Protein AF-A0ABD0PMQ5-F1 (afdb_monomer_lite)

Foldseek 3Di:
DDDAALVNVLVVLFLAEEEEEEAVVSLVVVVCNPVRHVQWAKDCPVFDSRADFTWTDRPVRNGIHTYGYQAPPHDTDDGDPVRGDHLLVVLQVDQFELRYEYEYEYECSCVPPDPVVVVVSVVSNVVSVVVNCVRYVNGHYHYDYYDPDDD

Secondary structure (DSSP, 8-state):
-PPPPHHHHHHHHTTEEEEEEESHHHHHHHHHHHHH-TT-EEE--SS-TTT--EEEEETTTTEEEEEEE--SS--SS---GGG---HHHHHHT----TTEEEEE---GGGTTS-HHHHHHHHHHHHHHHHHHHHH-TT-EEEEPPPP----

pLDDT: mean 94.51, std 7.57, range [49.06, 98.81]

Sequence (151 aa):
TRHFTAQTTTKCLKDKHIYMMGDSTLRQWFEFFVKALPTLKQMNLHVQKQSGPLLAVDVENNIDLHWRAHGVPLRTQKTAVADLHYISNEIDDQAGGPHTVFIFNLGPHFTTYPLDFYTHRVLRIRKAVLALLQRAPDTTVIIKTVNTGYK

Radius of gyration: 15.54 Å; chains: 1; bounding box: 36×36×41 Å

Structure (mmCIF, N/CA/C/O backbone):
data_AF-A0ABD0PMQ5-F1
#
_entry.id   AF-A0ABD0PMQ5-F1
#
loop_
_atom_site.group_PDB
_atom_site.id
_atom_site.type_symbol
_atom_site.label_atom_id
_atom_site.label_alt_id
_atom_site.label_comp_id
_atom_site.label_asym_id
_atom_site.label_entity_id
_atom_site.label_seq_id
_atom_site.pdbx_PDB_ins_code
_atom_site.Cartn_x
_atom_site.Cartn_y
_atom_site.Cartn_z
_atom_site.occupancy
_atom_site.B_iso_or_equiv
_atom_site.auth_seq_id
_atom_site.auth_comp_id
_atom_site.auth_asym_id
_atom_site.auth_atom_id
_atom_site.pdbx_PDB_model_num
ATOM 1 N N . THR A 1 1 ? -11.502 22.122 1.198 1.00 59.22 1 THR A N 1
ATOM 2 C CA . THR A 1 1 ? -10.898 20.775 1.312 1.00 59.22 1 THR A CA 1
ATOM 3 C C . THR A 1 1 ? -11.574 20.051 2.457 1.00 59.22 1 THR A C 1
ATOM 5 O O . THR A 1 1 ? -11.819 20.689 3.473 1.00 59.22 1 THR A O 1
ATOM 8 N N . ARG A 1 2 ? -11.958 18.776 2.314 1.00 76.62 2 ARG A N 1
ATOM 9 C CA . ARG A 1 2 ? -12.558 18.028 3.432 1.00 76.62 2 ARG A CA 1
ATOM 10 C C . ARG A 1 2 ? -11.440 17.620 4.394 1.00 76.62 2 ARG A C 1
ATOM 12 O O . ARG A 1 2 ? -10.471 17.008 3.959 1.00 76.62 2 ARG A O 1
ATOM 19 N N . HIS A 1 3 ? -11.558 17.985 5.666 1.00 83.38 3 HIS A N 1
ATOM 20 C CA . HIS A 1 3 ? -10.605 17.597 6.705 1.00 83.38 3 HIS A CA 1
ATOM 21 C C . HIS A 1 3 ? -11.164 16.396 7.472 1.00 83.38 3 HIS A C 1
ATOM 23 O O . HIS A 1 3 ? -12.313 16.425 7.910 1.00 83.38 3 HIS A O 1
ATOM 29 N N . PHE A 1 4 ? -10.368 15.337 7.611 1.00 89.38 4 PHE A N 1
ATOM 30 C CA . PHE A 1 4 ? -10.734 14.161 8.397 1.00 89.38 4 PHE A CA 1
ATOM 31 C C . PHE A 1 4 ? -10.122 14.277 9.790 1.00 89.38 4 PHE A C 1
ATOM 33 O O . PHE A 1 4 ? -8.927 14.530 9.927 1.00 89.38 4 PHE A O 1
ATOM 40 N N . THR A 1 5 ? -10.939 14.104 10.828 1.00 95.06 5 THR A N 1
ATOM 41 C CA . THR A 1 5 ? -10.442 14.027 12.207 1.00 95.06 5 THR A CA 1
ATOM 42 C C . THR A 1 5 ? -9.784 12.672 12.460 1.00 95.06 5 THR A C 1
ATOM 44 O O . THR A 1 5 ? -10.040 11.706 11.731 1.00 95.06 5 THR A O 1
ATOM 47 N N . ALA A 1 6 ? -8.985 12.570 13.525 1.00 95.06 6 ALA A N 1
ATOM 48 C CA . ALA A 1 6 ? -8.442 11.289 13.969 1.00 95.06 6 ALA A CA 1
ATOM 49 C C . ALA A 1 6 ? -9.562 10.260 14.208 1.00 95.06 6 ALA A C 1
ATOM 51 O O . ALA A 1 6 ? -9.488 9.169 13.660 1.00 95.06 6 ALA A O 1
ATOM 52 N N . GLN A 1 7 ? -10.663 10.628 14.887 1.00 95.31 7 GLN A N 1
ATOM 53 C CA . GLN A 1 7 ? -11.771 9.686 15.129 1.00 95.31 7 GLN A CA 1
ATOM 54 C C . GLN A 1 7 ? -12.433 9.203 13.832 1.00 95.31 7 GLN A C 1
ATOM 56 O O . GLN A 1 7 ? -12.726 8.018 13.688 1.00 95.31 7 GLN A O 1
ATOM 61 N N . THR A 1 8 ? -12.663 10.108 12.874 1.00 96.19 8 THR A N 1
ATOM 62 C CA . THR A 1 8 ? -13.274 9.742 11.585 1.00 96.19 8 THR A CA 1
ATOM 63 C C . THR A 1 8 ? -12.351 8.821 10.790 1.00 96.19 8 THR A C 1
ATOM 65 O O . THR A 1 8 ? -12.813 7.870 10.164 1.00 96.19 8 THR A O 1
ATOM 68 N N . THR A 1 9 ? -11.044 9.081 10.847 1.00 96.50 9 THR A N 1
ATOM 69 C CA . THR A 1 9 ? -10.023 8.272 10.177 1.00 96.50 9 THR A CA 1
ATOM 70 C C . THR A 1 9 ? -9.919 6.890 10.821 1.00 96.50 9 THR A C 1
ATOM 72 O O . THR A 1 9 ? -10.038 5.899 10.110 1.00 96.50 9 THR A O 1
ATOM 75 N N . THR A 1 10 ? -9.811 6.796 12.150 1.00 97.50 10 THR A N 1
ATOM 76 C CA . THR A 1 10 ? -9.805 5.517 12.880 1.00 97.50 10 THR A CA 1
ATOM 77 C C . THR A 1 10 ? -11.054 4.696 12.577 1.00 97.50 10 THR A C 1
ATOM 79 O O . THR A 1 10 ? -10.948 3.520 12.255 1.00 97.50 10 THR A O 1
ATOM 82 N N . LYS A 1 11 ? -12.244 5.315 12.582 1.00 97.25 11 LYS A N 1
ATOM 83 C CA . LYS A 1 11 ? -13.494 4.621 12.236 1.00 97.25 11 LYS A CA 1
ATOM 84 C C . LYS A 1 11 ? -13.489 4.076 10.804 1.00 97.25 11 LYS A C 1
ATOM 86 O O . LYS A 1 11 ? -14.020 2.998 10.572 1.00 97.25 11 LYS A O 1
ATOM 91 N N . CYS A 1 12 ? -12.915 4.815 9.856 1.00 96.81 12 CYS A N 1
ATOM 92 C CA . CYS A 1 12 ? -12.790 4.385 8.461 1.00 96.81 12 CYS A CA 1
ATOM 93 C C . CYS A 1 12 ? -11.831 3.194 8.313 1.00 96.81 12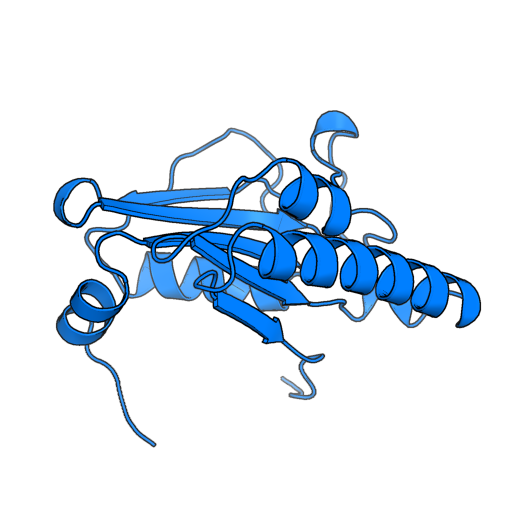 CYS A C 1
ATOM 95 O O . CYS A 1 12 ? -12.109 2.255 7.570 1.00 96.81 12 CYS A O 1
ATOM 97 N N . LEU A 1 13 ? -10.712 3.234 9.037 1.00 97.75 13 LEU A N 1
ATOM 98 C CA . LEU A 1 13 ? -9.658 2.225 8.965 1.00 97.75 13 LEU A CA 1
ATOM 99 C C . LEU A 1 13 ? -9.895 1.021 9.881 1.00 97.75 13 LEU A C 1
ATOM 101 O O . LEU A 1 13 ? -9.112 0.082 9.830 1.00 97.75 13 LEU A O 1
ATOM 105 N N . LYS A 1 14 ? -10.948 1.031 10.703 1.00 98.38 14 LYS A N 1
ATOM 106 C CA . LYS A 1 14 ? -11.256 -0.064 11.622 1.00 98.38 14 LYS A CA 1
ATOM 107 C C . LYS A 1 14 ? -11.368 -1.399 10.874 1.00 98.38 14 LYS A C 1
ATOM 109 O O . LYS A 1 14 ? -11.989 -1.472 9.801 1.00 98.38 14 LYS A O 1
ATOM 114 N N . ASP A 1 15 ? -10.769 -2.437 11.457 1.00 98.56 15 ASP A N 1
ATOM 115 C CA . ASP A 1 15 ? -10.711 -3.789 10.895 1.00 98.56 15 ASP A CA 1
ATOM 116 C C . ASP A 1 15 ? -10.099 -3.797 9.484 1.00 98.56 15 ASP A C 1
ATOM 118 O O . ASP A 1 15 ? -10.658 -4.408 8.565 1.00 98.56 15 ASP A O 1
ATOM 122 N N . LYS A 1 16 ? -9.028 -3.022 9.261 1.00 98.62 16 LYS A N 1
ATOM 123 C CA . LYS A 1 16 ? -8.310 -2.992 7.981 1.00 98.62 16 LYS A CA 1
ATOM 124 C C . LYS A 1 16 ? -6.868 -3.432 8.143 1.00 98.62 16 LYS A C 1
ATOM 126 O O . LYS A 1 16 ? -6.136 -2.901 8.974 1.00 98.62 16 LYS A O 1
ATOM 131 N N . HIS A 1 17 ? -6.480 -4.309 7.226 1.00 98.50 17 HIS A N 1
ATOM 132 C CA . HIS A 1 17 ? -5.110 -4.697 6.968 1.00 98.50 17 HIS A CA 1
ATOM 133 C C . HIS A 1 17 ? -4.590 -3.953 5.749 1.00 98.50 17 HIS A C 1
ATOM 135 O O . HIS A 1 17 ? -5.057 -4.175 4.627 1.00 98.50 17 HIS A O 1
ATOM 141 N N . ILE A 1 18 ? -3.674 -3.013 5.971 1.00 98.75 18 ILE A N 1
ATOM 142 C CA . ILE A 1 18 ? -3.268 -2.041 4.956 1.00 98.75 18 ILE A CA 1
ATOM 143 C C . ILE A 1 18 ? -1.825 -2.309 4.538 1.00 98.75 18 ILE A C 1
ATOM 145 O O . ILE A 1 18 ? -0.886 -2.055 5.291 1.00 98.75 18 ILE A O 1
ATOM 149 N N . TYR A 1 19 ? -1.647 -2.754 3.298 1.00 98.69 19 TYR A N 1
ATOM 150 C CA . TYR A 1 19 ? -0.354 -3.065 2.700 1.00 98.69 19 TYR A CA 1
ATOM 151 C C . TYR A 1 19 ? 0.064 -1.959 1.737 1.00 98.69 19 TYR A C 1
ATOM 153 O O . TYR A 1 19 ? -0.526 -1.784 0.670 1.00 98.69 19 TYR A O 1
ATOM 161 N N . MET A 1 20 ? 1.089 -1.195 2.113 1.00 98.56 20 MET A N 1
ATOM 162 C CA . MET A 1 20 ? 1.656 -0.131 1.294 1.00 98.56 20 MET A CA 1
ATOM 163 C C . MET A 1 20 ? 2.996 -0.561 0.686 1.00 98.56 20 MET A C 1
ATOM 165 O O . MET A 1 20 ? 3.975 -0.761 1.403 1.00 98.56 20 MET A O 1
ATOM 169 N N . MET A 1 21 ? 3.094 -0.629 -0.642 1.00 97.69 21 MET A N 1
ATOM 170 C CA . MET A 1 21 ? 4.348 -0.962 -1.329 1.00 97.69 21 MET A CA 1
ATOM 171 C C . MET A 1 21 ? 4.721 0.099 -2.355 1.00 97.69 21 MET A C 1
ATOM 173 O O . MET A 1 21 ? 4.004 0.324 -3.330 1.00 97.69 21 MET A O 1
ATOM 177 N N . GLY A 1 22 ? 5.842 0.787 -2.148 1.00 95.94 22 GLY A N 1
ATOM 178 C CA . GLY A 1 22 ? 6.090 1.982 -2.941 1.00 95.94 22 GLY A CA 1
ATOM 179 C C . GLY A 1 22 ? 7.416 2.678 -2.731 1.00 95.94 22 GLY A C 1
ATOM 180 O O . GLY A 1 22 ? 8.393 2.115 -2.251 1.00 95.94 22 GLY A O 1
ATOM 181 N N . ASP A 1 23 ? 7.466 3.924 -3.177 1.00 94.44 23 ASP A N 1
ATOM 182 C CA . ASP A 1 23 ? 8.617 4.802 -2.999 1.00 94.44 23 ASP A CA 1
ATOM 183 C C . ASP A 1 23 ? 8.538 5.602 -1.685 1.00 94.44 23 ASP A C 1
ATOM 185 O O . ASP A 1 23 ? 7.670 5.403 -0.830 1.00 94.44 23 ASP A O 1
ATOM 189 N N . SER A 1 24 ? 9.457 6.555 -1.526 1.00 94.06 24 SER A N 1
ATOM 190 C CA . SER A 1 24 ? 9.497 7.434 -0.357 1.00 94.06 24 SER A CA 1
ATOM 191 C C . SER A 1 24 ? 8.251 8.314 -0.193 1.00 94.06 24 SER A C 1
ATOM 193 O O . SER A 1 24 ? 7.984 8.752 0.923 1.00 94.06 24 SER A O 1
ATOM 195 N N . THR A 1 25 ? 7.476 8.566 -1.252 1.00 94.44 25 THR A N 1
ATOM 196 C CA . THR A 1 25 ? 6.232 9.350 -1.179 1.00 94.44 25 THR A CA 1
ATOM 197 C C . THR A 1 25 ? 5.074 8.528 -0.630 1.00 94.44 25 THR A C 1
ATOM 199 O O . THR A 1 25 ? 4.216 9.081 0.051 1.00 94.44 25 THR A O 1
ATOM 202 N N . LEU A 1 26 ? 5.064 7.210 -0.854 1.00 96.19 26 LEU A N 1
ATOM 203 C CA . LEU A 1 26 ? 4.122 6.326 -0.170 1.00 96.19 26 LEU A CA 1
ATOM 204 C C . LEU A 1 26 ? 4.548 6.083 1.286 1.00 96.19 26 LEU A C 1
ATOM 206 O O . LEU A 1 26 ? 3.694 6.029 2.166 1.00 96.19 26 LEU A O 1
ATOM 21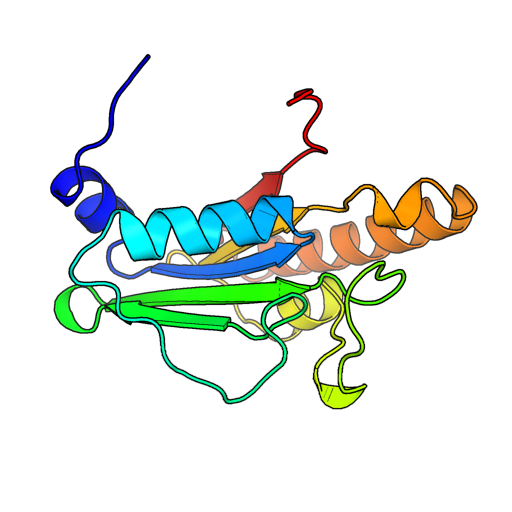0 N N . ARG A 1 27 ? 5.858 6.063 1.581 1.00 96.31 27 ARG A N 1
ATOM 211 C CA . ARG A 1 27 ? 6.349 6.035 2.975 1.00 96.31 27 ARG A CA 1
ATOM 212 C C . ARG A 1 27 ? 5.844 7.228 3.782 1.00 96.31 27 ARG A C 1
ATOM 214 O O . ARG A 1 27 ? 5.525 7.090 4.954 1.00 96.31 27 ARG A O 1
ATOM 221 N N . GLN A 1 28 ? 5.745 8.401 3.160 1.00 96.12 28 GLN A N 1
ATOM 222 C CA . GLN A 1 28 ? 5.198 9.591 3.817 1.00 96.12 28 GLN A CA 1
ATOM 223 C C . GLN A 1 28 ? 3.724 9.419 4.207 1.00 96.12 28 GLN A C 1
ATOM 225 O O . GLN A 1 28 ? 3.310 9.990 5.210 1.00 96.12 28 GLN A O 1
ATOM 230 N N . TRP A 1 29 ? 2.936 8.629 3.466 1.00 96.69 29 TRP A N 1
ATOM 231 C CA . TRP A 1 29 ? 1.564 8.301 3.872 1.00 96.69 29 TRP A CA 1
ATOM 232 C C . TRP A 1 29 ? 1.560 7.425 5.123 1.00 96.69 29 TRP A C 1
ATOM 234 O O . TRP A 1 29 ? 0.822 7.720 6.057 1.00 96.69 29 TRP A O 1
ATOM 244 N N . PHE A 1 30 ? 2.435 6.415 5.182 1.00 98.19 30 PHE A N 1
ATOM 245 C CA . PHE A 1 30 ? 2.642 5.619 6.394 1.00 98.19 30 PHE A CA 1
ATOM 246 C C . PHE A 1 30 ? 2.984 6.513 7.59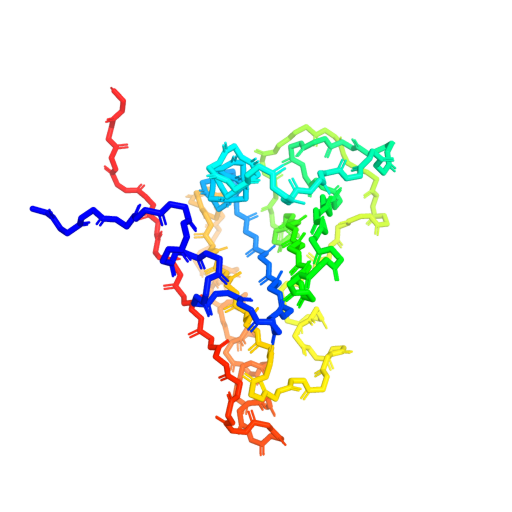6 1.00 98.19 30 PHE A C 1
ATOM 248 O O . PHE A 1 30 ? 2.313 6.472 8.624 1.00 98.19 30 PHE A O 1
ATOM 255 N N . GLU A 1 31 ? 3.984 7.384 7.442 1.00 97.75 31 GLU A N 1
ATOM 256 C CA . GLU A 1 31 ? 4.420 8.304 8.500 1.00 97.75 31 GLU A CA 1
ATOM 257 C C . GLU A 1 31 ? 3.316 9.284 8.911 1.00 97.75 31 GLU A C 1
ATOM 259 O O . GLU A 1 31 ? 3.185 9.615 10.089 1.00 97.75 31 GLU A O 1
ATOM 264 N N . PHE A 1 32 ? 2.507 9.733 7.950 1.00 96.88 32 PHE A N 1
ATOM 265 C CA . PHE A 1 32 ? 1.351 10.574 8.217 1.00 96.88 32 PHE A CA 1
ATOM 266 C C . PHE A 1 32 ? 0.323 9.849 9.088 1.00 96.88 32 PHE A C 1
ATOM 268 O O . PHE A 1 32 ? -0.092 10.420 10.092 1.00 96.88 32 PHE A O 1
ATOM 275 N N . PHE A 1 33 ? -0.054 8.608 8.762 1.00 97.62 33 PHE A N 1
ATOM 276 C CA . PHE A 1 33 ? -1.020 7.849 9.564 1.00 97.62 33 PHE A CA 1
ATOM 277 C C . PHE A 1 33 ? -0.508 7.582 10.979 1.00 97.62 33 PHE A C 1
ATOM 279 O O . PHE A 1 33 ? -1.236 7.839 11.935 1.00 97.62 33 PHE A O 1
ATOM 286 N N . VAL A 1 34 ? 0.755 7.167 11.123 1.00 97.88 34 VAL A N 1
ATOM 287 C CA . VAL A 1 34 ? 1.388 6.961 12.440 1.00 97.88 34 VAL A CA 1
ATOM 288 C C . VAL A 1 34 ? 1.390 8.249 13.268 1.00 97.88 34 VAL A C 1
ATOM 290 O O . VAL A 1 34 ? 1.166 8.213 14.473 1.00 97.88 34 VAL A O 1
ATOM 293 N N . LYS A 1 35 ? 1.606 9.410 12.640 1.00 97.12 35 LYS A N 1
ATOM 294 C CA . LYS A 1 35 ? 1.558 10.706 13.331 1.00 97.12 35 LYS A CA 1
ATOM 295 C C . LYS A 1 35 ? 0.129 11.162 13.648 1.00 97.12 35 LYS A C 1
ATOM 297 O O . LYS A 1 35 ? -0.089 11.807 14.670 1.00 97.12 35 LYS A O 1
ATOM 302 N N . ALA A 1 36 ? -0.819 10.903 12.753 1.00 95.94 36 ALA A N 1
ATOM 303 C CA . ALA A 1 36 ? -2.184 11.417 12.835 1.00 95.94 36 ALA A CA 1
ATOM 304 C C . ALA A 1 36 ? -3.091 10.596 13.764 1.00 95.94 36 ALA A C 1
ATOM 306 O O . ALA A 1 36 ? -4.076 11.138 14.266 1.00 95.94 36 ALA A O 1
ATOM 307 N N . LEU A 1 37 ? -2.781 9.314 13.983 1.00 96.94 37 LEU A N 1
ATOM 308 C CA . LEU A 1 37 ? -3.585 8.379 14.771 1.00 96.94 37 LEU A CA 1
ATOM 309 C C . LEU A 1 37 ? -2.837 7.988 16.055 1.00 96.94 37 LEU A C 1
ATOM 311 O O . LEU A 1 37 ? -1.945 7.146 16.002 1.00 96.94 37 LEU A O 1
ATOM 315 N N . PRO A 1 38 ? -3.190 8.557 17.223 1.00 94.44 38 PRO A N 1
ATOM 316 C CA . PRO A 1 38 ? -2.450 8.330 18.468 1.00 94.44 38 PRO A CA 1
ATOM 317 C C . PRO A 1 38 ? -2.393 6.868 18.929 1.00 94.44 38 PRO A C 1
ATOM 319 O O . PRO A 1 38 ? -1.454 6.487 19.632 1.00 94.44 38 PRO A O 1
ATOM 322 N N . THR A 1 39 ? -3.391 6.065 18.566 1.00 96.31 39 THR A N 1
ATOM 323 C CA . THR A 1 39 ? -3.517 4.642 18.910 1.00 96.31 39 THR A CA 1
ATOM 324 C C . THR A 1 39 ? -2.677 3.737 18.008 1.00 96.31 39 THR A C 1
ATOM 326 O O . THR A 1 39 ? -2.318 2.640 18.422 1.00 96.31 39 THR A O 1
ATOM 329 N N . LEU A 1 40 ? -2.286 4.208 16.819 1.00 97.81 40 LEU A N 1
ATOM 330 C CA . LEU A 1 40 ? -1.457 3.457 15.882 1.00 97.81 40 LEU A CA 1
ATOM 331 C C . LEU A 1 40 ? 0.014 3.528 16.322 1.00 97.81 40 LEU A C 1
ATOM 333 O O . LEU A 1 40 ? 0.666 4.570 16.225 1.00 97.81 40 LEU A O 1
ATOM 337 N N . LYS A 1 41 ? 0.554 2.421 16.834 1.00 98.31 41 LYS A N 1
ATOM 338 C CA . LYS A 1 41 ? 1.921 2.345 17.367 1.00 98.31 41 LYS A CA 1
ATOM 339 C C . LYS A 1 41 ? 2.854 1.666 16.380 1.00 98.31 41 LYS A C 1
ATOM 341 O O . LYS A 1 41 ? 2.654 0.511 16.022 1.00 98.31 41 LYS A O 1
ATOM 346 N N . GLN A 1 42 ? 3.900 2.375 15.965 1.00 98.06 42 GLN A N 1
ATOM 347 C CA . GLN A 1 42 ? 4.939 1.806 15.114 1.00 98.06 42 GLN A CA 1
ATOM 348 C C . GLN A 1 42 ? 5.855 0.868 15.911 1.00 98.06 42 GLN A C 1
ATOM 350 O O . GLN A 1 42 ? 6.384 1.248 16.956 1.00 98.06 42 GLN A O 1
ATOM 355 N N . MET A 1 43 ? 6.093 -0.329 15.378 1.00 97.31 43 MET A N 1
ATOM 356 C CA . MET A 1 43 ? 7.075 -1.275 15.898 1.00 97.31 43 MET A CA 1
ATOM 357 C C . MET A 1 43 ? 8.464 -0.983 15.320 1.00 97.31 43 MET A C 1
ATOM 359 O O . MET A 1 43 ? 8.612 -0.672 14.134 1.00 97.31 43 MET A O 1
ATOM 363 N N . ASN A 1 44 ? 9.503 -1.108 16.148 1.00 96.25 44 ASN A N 1
ATOM 364 C CA . ASN A 1 44 ? 10.881 -1.065 15.669 1.00 96.25 44 ASN A CA 1
ATOM 365 C C . ASN A 1 44 ? 11.299 -2.458 15.189 1.00 96.25 44 ASN A C 1
ATOM 367 O O . ASN A 1 44 ? 11.602 -3.329 15.996 1.00 96.25 44 ASN A O 1
ATOM 371 N N . LEU A 1 45 ? 11.322 -2.654 13.872 1.00 95.94 45 LEU A N 1
ATOM 372 C CA . LEU A 1 45 ? 11.751 -3.912 13.256 1.00 95.94 45 LEU A CA 1
ATOM 373 C C . LEU A 1 45 ? 13.280 -4.013 13.097 1.00 95.94 45 LEU A C 1
ATOM 375 O O . LEU A 1 45 ? 13.765 -4.993 12.549 1.00 95.94 45 LEU A O 1
ATOM 379 N N . HIS A 1 46 ? 14.043 -3.012 13.559 1.00 94.56 46 HIS A N 1
ATOM 380 C CA . HIS A 1 46 ? 15.507 -2.956 13.446 1.00 94.56 46 HIS A CA 1
ATOM 381 C C . HIS A 1 46 ? 16.037 -3.034 11.999 1.00 94.56 46 HIS A C 1
ATOM 383 O O . HIS A 1 46 ? 17.136 -3.526 11.754 1.00 94.56 46 HIS A O 1
ATOM 389 N N . VAL A 1 47 ? 15.274 -2.494 11.044 1.00 93.19 47 VAL A N 1
ATOM 390 C CA . VAL A 1 47 ? 15.613 -2.456 9.611 1.00 93.19 47 VAL A CA 1
ATOM 391 C C . VAL A 1 47 ? 15.851 -1.034 9.101 1.00 93.19 47 VAL A C 1
ATOM 393 O O . VAL A 1 47 ? 15.609 -0.040 9.792 1.00 93.19 47 VAL A O 1
ATOM 396 N N . GLN A 1 48 ? 16.315 -0.921 7.854 1.00 94.25 48 GLN A N 1
ATOM 397 C CA . GLN A 1 48 ? 16.553 0.368 7.217 1.00 94.25 48 GLN A CA 1
ATOM 398 C C . GLN A 1 48 ? 15.235 1.096 6.914 1.00 94.25 48 GLN A C 1
ATOM 400 O O . GLN A 1 48 ? 14.458 0.691 6.053 1.00 94.25 48 GLN A O 1
ATOM 405 N N . LYS A 1 49 ? 15.010 2.251 7.545 1.00 94.12 49 LYS A N 1
ATOM 406 C CA . LYS A 1 49 ? 13.747 3.002 7.434 1.00 94.12 49 LYS A CA 1
ATOM 407 C C . LYS A 1 49 ? 13.377 3.380 5.993 1.00 94.12 49 LYS A C 1
ATOM 409 O O . LYS A 1 49 ? 12.201 3.424 5.640 1.00 94.12 49 LYS A O 1
ATOM 414 N N . GLN A 1 50 ? 14.359 3.724 5.161 1.00 93.00 50 GLN A N 1
ATOM 415 C CA . GLN A 1 50 ? 14.128 4.257 3.816 1.00 93.00 50 GLN A CA 1
ATOM 416 C C . GLN A 1 50 ? 13.724 3.184 2.790 1.00 93.00 50 GLN A C 1
ATOM 418 O O . GLN A 1 50 ? 13.385 3.539 1.658 1.00 93.00 50 GLN A O 1
ATOM 423 N N . SER A 1 51 ? 13.759 1.910 3.168 1.00 93.75 51 SER A N 1
ATOM 424 C CA . SER A 1 51 ? 13.346 0.763 2.352 1.00 93.75 51 SER A CA 1
ATOM 425 C C . SER A 1 51 ? 12.367 -0.168 3.068 1.00 93.75 51 SER A C 1
ATOM 427 O O . SER A 1 51 ? 11.605 -0.865 2.399 1.00 93.75 51 SER A O 1
ATOM 429 N N . GLY A 1 52 ? 12.314 -0.104 4.398 1.00 94.56 52 GLY A N 1
ATOM 430 C CA . GLY A 1 52 ? 11.433 -0.916 5.221 1.00 94.56 52 GLY A CA 1
ATOM 431 C C . GLY A 1 52 ? 11.961 -2.347 5.373 1.00 94.56 52 GLY A C 1
ATOM 432 O O . GLY A 1 52 ? 13.139 -2.587 5.107 1.00 94.56 52 GLY A O 1
ATOM 433 N N . PRO A 1 53 ? 11.102 -3.286 5.794 1.00 96.69 53 PRO A N 1
ATOM 434 C CA . PRO A 1 53 ? 9.684 -3.091 6.113 1.00 96.69 53 PRO A CA 1
ATOM 435 C C . PRO A 1 53 ? 9.438 -2.188 7.337 1.00 96.69 53 PRO A C 1
ATOM 437 O O . PRO A 1 53 ? 10.275 -2.047 8.220 1.00 96.69 53 PRO A O 1
ATOM 440 N N . LEU A 1 54 ? 8.275 -1.548 7.392 1.00 98.12 54 LEU A N 1
ATOM 441 C CA . LEU A 1 54 ? 7.764 -0.795 8.536 1.00 98.12 54 LEU A CA 1
ATOM 442 C C . LEU A 1 54 ? 6.391 -1.356 8.907 1.00 98.12 54 LEU A C 1
ATOM 444 O O . LEU A 1 54 ? 5.605 -1.683 8.020 1.00 98.12 54 LEU A O 1
ATOM 448 N N . LEU A 1 55 ? 6.103 -1.411 10.205 1.00 98.56 55 LEU A N 1
ATOM 449 C CA . LEU A 1 55 ? 4.841 -1.908 10.745 1.00 98.56 55 LEU A CA 1
ATOM 450 C C . LEU A 1 55 ? 4.335 -0.960 11.827 1.00 98.56 55 LEU A C 1
ATOM 452 O O . LEU A 1 55 ? 5.099 -0.566 12.711 1.00 98.56 55 LEU A O 1
ATOM 456 N N . ALA A 1 56 ? 3.053 -0.618 11.778 1.00 98.62 56 ALA A N 1
ATOM 457 C CA . ALA A 1 56 ? 2.356 0.035 12.872 1.00 98.62 56 ALA A CA 1
ATOM 458 C C . ALA A 1 56 ? 1.002 -0.626 13.131 1.00 98.62 56 ALA A C 1
ATOM 460 O O . ALA A 1 56 ? 0.323 -1.015 12.186 1.00 98.62 56 ALA A O 1
ATOM 461 N N . VAL A 1 57 ? 0.626 -0.755 14.403 1.00 98.62 57 VAL A N 1
ATOM 462 C CA . VAL A 1 57 ? -0.553 -1.518 14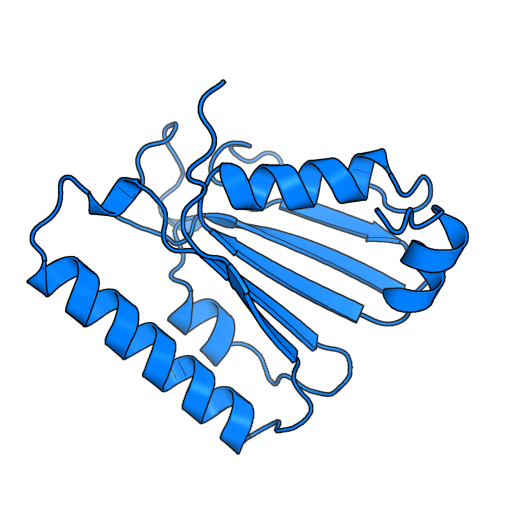.834 1.00 98.62 57 VAL A CA 1
ATOM 463 C C . VAL A 1 57 ? -1.386 -0.709 15.822 1.00 98.62 57 VAL A C 1
ATOM 465 O O . VAL A 1 57 ? -0.848 -0.042 16.706 1.00 98.62 57 VAL A O 1
ATOM 468 N N . ASP A 1 58 ? -2.701 -0.779 15.665 1.00 98.50 58 ASP A N 1
ATOM 469 C CA . ASP A 1 58 ? -3.715 -0.326 16.611 1.00 98.50 58 ASP A CA 1
ATOM 470 C C . ASP A 1 58 ? -4.551 -1.549 17.002 1.00 98.50 58 ASP A C 1
ATOM 472 O O . ASP A 1 58 ? -5.409 -2.008 16.247 1.00 98.50 58 ASP A O 1
ATOM 476 N N . VAL A 1 59 ? -4.256 -2.103 18.178 1.00 98.19 59 VAL A N 1
ATOM 477 C CA . VAL A 1 59 ? -4.897 -3.332 18.668 1.00 98.19 59 VAL A CA 1
ATOM 478 C C . VAL A 1 59 ? -6.364 -3.090 19.031 1.00 98.19 59 VAL A C 1
ATOM 480 O O . VAL A 1 59 ? -7.193 -3.973 18.836 1.00 98.19 59 VAL A O 1
ATOM 483 N N . GLU A 1 60 ? -6.711 -1.894 19.514 1.00 97.56 60 GLU A N 1
ATOM 484 C CA . GLU A 1 60 ? -8.078 -1.563 19.940 1.00 97.56 60 GLU A CA 1
ATOM 485 C C . GLU A 1 60 ? -9.046 -1.502 18.754 1.00 97.56 60 GLU A C 1
ATOM 487 O O . GLU A 1 60 ? -10.214 -1.879 18.868 1.00 97.56 60 GLU A O 1
ATOM 492 N N . ASN A 1 61 ? -8.557 -1.034 17.604 1.00 98.12 61 ASN A N 1
ATOM 493 C CA . ASN A 1 61 ? -9.350 -0.873 16.387 1.00 98.12 61 ASN A CA 1
ATOM 494 C C . ASN A 1 61 ? -9.051 -1.933 15.317 1.00 98.12 61 ASN A C 1
ATOM 496 O O . ASN A 1 61 ? -9.603 -1.840 14.218 1.00 98.12 61 ASN A O 1
ATOM 500 N N . ASN A 1 62 ? -8.209 -2.924 15.635 1.00 98.44 62 ASN A N 1
ATOM 501 C CA . ASN A 1 62 ? -7.803 -3.994 14.725 1.00 98.44 62 ASN A CA 1
ATOM 502 C C . ASN A 1 62 ? -7.292 -3.441 13.380 1.00 98.44 62 ASN A C 1
ATOM 504 O O . ASN A 1 62 ? -7.796 -3.764 12.304 1.00 98.44 62 ASN A O 1
ATOM 508 N N . ILE A 1 63 ? -6.330 -2.522 13.468 1.00 98.69 63 ILE A N 1
ATOM 509 C CA . ILE A 1 63 ? -5.687 -1.900 12.308 1.00 98.69 63 ILE A CA 1
ATOM 510 C C . ILE A 1 63 ? -4.228 -2.316 12.318 1.00 98.69 63 ILE A C 1
ATOM 512 O O . ILE A 1 63 ? -3.527 -2.082 13.305 1.00 98.69 63 ILE A O 1
ATOM 516 N N . ASP A 1 64 ? -3.743 -2.850 11.207 1.00 98.38 64 ASP A N 1
ATOM 517 C CA . ASP A 1 64 ? -2.314 -2.914 10.952 1.00 98.38 64 ASP A CA 1
ATOM 518 C C . ASP A 1 64 ? -1.967 -2.232 9.631 1.00 98.38 64 ASP A C 1
ATOM 520 O O . ASP A 1 64 ? -2.690 -2.235 8.631 1.00 98.38 64 ASP A O 1
ATOM 524 N N . LEU A 1 65 ? -0.843 -1.537 9.681 1.00 98.50 65 LEU A N 1
ATOM 525 C CA . LEU A 1 65 ? -0.333 -0.741 8.597 1.00 98.50 65 LEU A CA 1
ATOM 526 C C . LEU A 1 65 ? 1.083 -1.202 8.305 1.00 98.50 65 LEU A C 1
ATOM 528 O O . LEU A 1 65 ? 1.977 -1.079 9.142 1.00 98.50 65 LEU A O 1
ATOM 532 N N . HIS A 1 66 ? 1.279 -1.691 7.091 1.00 98.50 66 HIS A N 1
ATOM 533 C CA . HIS A 1 66 ? 2.548 -2.185 6.589 1.00 98.50 66 HIS A CA 1
ATOM 534 C C . HIS A 1 66 ? 3.052 -1.226 5.521 1.00 98.50 66 HIS A C 1
ATOM 536 O O . HIS A 1 66 ? 2.296 -0.832 4.632 1.00 98.50 66 HIS A O 1
ATOM 542 N N . TRP A 1 67 ? 4.330 -0.861 5.570 1.00 98.31 67 TRP A N 1
ATOM 543 C CA . TRP A 1 67 ? 4.983 -0.185 4.452 1.00 98.31 67 TRP A CA 1
ATOM 544 C C . TRP A 1 67 ? 6.300 -0.849 4.088 1.00 98.31 67 TRP A C 1
ATOM 546 O O . TRP A 1 67 ? 7.122 -1.135 4.954 1.00 98.31 67 TRP A O 1
ATOM 556 N N . ARG A 1 68 ? 6.554 -1.016 2.792 1.00 97.00 68 ARG A N 1
ATOM 557 C CA . ARG A 1 68 ? 7.867 -1.416 2.281 1.00 97.00 68 ARG A CA 1
ATOM 558 C C . ARG A 1 68 ? 8.159 -0.841 0.901 1.00 97.00 68 ARG A C 1
ATOM 560 O O . ARG A 1 68 ? 7.264 -0.383 0.187 1.00 97.00 68 ARG A O 1
ATOM 567 N N . ALA A 1 69 ? 9.428 -0.877 0.507 1.00 96.25 69 ALA A N 1
ATOM 568 C CA . ALA A 1 69 ? 9.836 -0.492 -0.835 1.00 96.25 69 ALA A CA 1
ATOM 569 C C . ALA A 1 69 ? 9.269 -1.434 -1.914 1.00 96.25 69 ALA A C 1
ATOM 571 O O . ALA A 1 69 ? 9.089 -2.624 -1.681 1.00 96.25 69 ALA A O 1
ATOM 572 N N . HIS A 1 70 ? 9.064 -0.920 -3.131 1.00 95.69 70 HIS A N 1
ATOM 573 C CA . HIS A 1 70 ? 8.533 -1.678 -4.285 1.00 95.69 70 HIS A CA 1
ATOM 574 C C . HIS A 1 70 ? 9.525 -2.657 -4.962 1.00 95.69 70 HIS A C 1
ATOM 576 O O . HIS A 1 70 ? 9.252 -3.178 -6.053 1.00 95.69 70 HIS A O 1
ATOM 582 N N . GLY A 1 71 ? 10.673 -2.901 -4.327 1.00 94.12 71 GLY A N 1
ATOM 583 C CA . GLY A 1 71 ? 11.779 -3.693 -4.862 1.00 94.12 71 GLY A CA 1
ATOM 584 C C . GLY A 1 71 ? 12.675 -2.903 -5.820 1.00 94.12 71 GLY A C 1
ATOM 585 O O . GLY A 1 71 ? 12.568 -1.684 -5.954 1.00 94.12 71 GLY A O 1
ATOM 586 N N . VAL A 1 72 ? 13.601 -3.592 -6.491 1.00 93.50 72 VAL A N 1
ATOM 587 C CA . VAL A 1 72 ? 14.496 -2.948 -7.469 1.00 93.50 72 VAL A CA 1
ATOM 588 C C . VAL A 1 72 ? 13.738 -2.572 -8.750 1.00 93.50 72 VAL A C 1
ATOM 590 O O . VAL A 1 72 ? 12.806 -3.288 -9.115 1.00 93.50 72 VAL A O 1
ATOM 593 N N . PRO A 1 73 ? 14.111 -1.506 -9.475 1.00 93.38 73 PRO A N 1
ATOM 594 C CA . PRO A 1 73 ? 15.133 -0.526 -9.146 1.00 93.38 73 PRO A CA 1
ATOM 595 C C . PRO A 1 73 ? 14.732 0.333 -7.950 1.00 93.38 73 PRO A C 1
ATOM 597 O O . PRO A 1 73 ? 13.644 0.901 -7.894 1.00 93.38 73 PRO A O 1
ATOM 600 N N . LEU A 1 74 ? 15.647 0.454 -6.994 1.00 91.81 74 LEU A N 1
ATOM 601 C CA . LEU A 1 74 ? 15.415 1.176 -5.754 1.00 91.81 74 LEU A CA 1
ATOM 602 C C . LEU A 1 74 ? 16.549 2.173 -5.546 1.00 91.81 74 LEU A C 1
ATOM 604 O O . LEU A 1 74 ? 17.707 1.786 -5.419 1.00 91.81 74 LEU A O 1
ATOM 608 N N . ARG A 1 75 ? 16.218 3.465 -5.524 1.00 89.56 75 ARG A N 1
ATOM 609 C CA . ARG A 1 75 ? 17.188 4.547 -5.312 1.00 89.56 75 ARG A CA 1
ATOM 610 C C . ARG A 1 75 ? 17.072 5.069 -3.883 1.00 89.56 75 ARG A C 1
ATOM 612 O O . ARG A 1 75 ? 16.484 6.117 -3.642 1.00 89.56 75 ARG A O 1
ATOM 619 N N . THR A 1 76 ? 17.589 4.292 -2.936 1.00 89.38 76 THR A N 1
ATOM 620 C CA . THR A 1 76 ? 17.526 4.583 -1.497 1.00 89.38 76 THR A CA 1
ATOM 621 C C . THR A 1 76 ? 18.811 4.144 -0.790 1.00 89.38 76 THR A C 1
ATOM 623 O O . THR A 1 76 ? 19.786 3.777 -1.444 1.00 89.38 76 THR A O 1
ATOM 626 N N . GLN A 1 77 ? 18.826 4.192 0.542 1.00 90.62 77 GLN A N 1
ATOM 627 C CA . GLN A 1 77 ? 19.916 3.635 1.343 1.00 90.62 77 GLN A CA 1
ATOM 628 C C . GLN A 1 77 ? 20.086 2.121 1.125 1.00 90.62 77 GLN A C 1
ATOM 630 O O . GLN A 1 77 ? 19.159 1.419 0.712 1.00 90.62 77 GLN A O 1
ATOM 635 N N . LYS A 1 78 ? 21.283 1.603 1.434 1.00 90.00 78 LYS A N 1
ATOM 636 C CA . LYS A 1 78 ? 21.555 0.159 1.369 1.00 90.00 78 LYS A CA 1
ATOM 637 C C . LYS A 1 78 ? 20.554 -0.607 2.235 1.00 90.00 78 LYS A C 1
ATOM 639 O O . LYS A 1 78 ? 20.228 -0.184 3.341 1.00 90.00 78 LYS A O 1
ATOM 644 N N . THR A 1 79 ? 20.078 -1.717 1.687 1.00 89.81 79 THR A N 1
ATOM 645 C CA . THR A 1 79 ? 19.014 -2.556 2.242 1.00 89.81 79 THR A CA 1
ATOM 646 C C . THR A 1 79 ? 19.447 -4.008 2.124 1.00 89.81 79 THR A C 1
ATOM 648 O O . THR A 1 79 ? 20.114 -4.354 1.145 1.00 89.81 79 THR A O 1
ATOM 651 N N . ALA A 1 80 ? 19.099 -4.847 3.100 1.00 90.94 80 ALA A N 1
ATOM 652 C CA . ALA A 1 80 ? 19.349 -6.275 2.985 1.00 90.94 80 ALA A CA 1
ATOM 653 C C . ALA A 1 80 ? 18.541 -6.842 1.811 1.00 90.94 80 ALA A C 1
ATOM 655 O O . ALA A 1 80 ? 17.395 -6.462 1.589 1.00 90.94 80 ALA A O 1
ATOM 656 N N . VAL A 1 81 ? 19.129 -7.765 1.049 1.00 90.94 81 VAL A N 1
ATOM 657 C CA . VAL A 1 81 ? 18.440 -8.372 -0.103 1.00 90.94 81 VAL A CA 1
ATOM 658 C C . VAL A 1 81 ? 17.151 -9.076 0.330 1.00 90.94 81 VAL A C 1
ATOM 660 O O . VAL A 1 81 ? 16.163 -9.013 -0.391 1.00 90.94 81 VAL A O 1
ATOM 663 N N . ALA A 1 82 ? 17.142 -9.658 1.533 1.00 90.56 82 ALA A N 1
ATOM 664 C CA . ALA A 1 82 ? 15.966 -10.283 2.130 1.00 90.56 82 ALA A CA 1
ATOM 665 C C . ALA A 1 82 ? 14.782 -9.317 2.329 1.00 90.56 82 ALA A C 1
ATOM 667 O O . ALA A 1 82 ? 13.647 -9.765 2.336 1.00 90.56 82 ALA A O 1
ATOM 668 N N . ASP A 1 83 ? 15.012 -8.002 2.423 1.00 90.44 83 ASP A N 1
ATOM 669 C CA . ASP A 1 83 ? 13.933 -7.017 2.577 1.00 90.44 83 ASP A CA 1
ATOM 670 C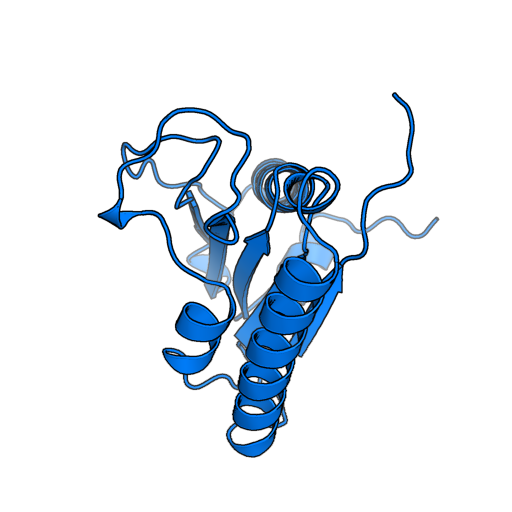 C . ASP A 1 83 ? 13.411 -6.490 1.222 1.00 90.44 83 ASP A C 1
ATOM 672 O O . ASP A 1 83 ? 12.408 -5.766 1.169 1.00 90.44 83 ASP A O 1
ATOM 676 N N . LEU A 1 84 ? 14.060 -6.842 0.103 1.00 92.69 84 LEU A N 1
ATOM 677 C CA . LEU A 1 84 ? 13.704 -6.387 -1.244 1.00 92.69 84 LEU A CA 1
ATOM 678 C C . LEU A 1 84 ? 12.640 -7.287 -1.876 1.00 92.69 84 LEU A C 1
ATOM 680 O O . LEU A 1 84 ? 12.955 -8.260 -2.556 1.00 92.69 84 LEU A O 1
ATOM 684 N N . HIS A 1 85 ? 11.371 -6.929 -1.702 1.00 95.06 85 HIS A N 1
ATOM 685 C CA . HIS A 1 85 ? 10.256 -7.660 -2.306 1.00 95.06 85 HIS A CA 1
ATOM 686 C C . HIS A 1 85 ? 9.568 -6.847 -3.401 1.00 95.06 85 HIS A C 1
ATOM 688 O O . HIS A 1 85 ? 9.592 -5.615 -3.413 1.00 95.06 85 HIS A O 1
ATOM 694 N N . TYR A 1 86 ? 8.945 -7.554 -4.341 1.00 97.06 86 TYR A N 1
ATOM 695 C CA . TYR A 1 86 ? 8.194 -6.949 -5.433 1.00 97.06 86 TYR A CA 1
ATOM 696 C C . TYR A 1 86 ? 6.709 -6.872 -5.105 1.00 97.06 86 TYR A C 1
ATOM 698 O O . TYR A 1 86 ? 6.145 -7.820 -4.572 1.00 97.06 86 TYR A O 1
ATOM 706 N N . ILE A 1 87 ? 6.064 -5.786 -5.543 1.00 98.06 87 ILE A N 1
ATOM 707 C CA . ILE A 1 87 ? 4.621 -5.554 -5.359 1.00 98.06 87 ILE A CA 1
ATOM 708 C C . ILE A 1 87 ? 3.774 -6.767 -5.770 1.00 98.06 87 ILE A C 1
ATOM 710 O O . ILE A 1 87 ? 2.832 -7.111 -5.071 1.00 98.06 87 ILE A O 1
ATOM 714 N N . SER A 1 88 ? 4.102 -7.412 -6.895 1.00 98.19 88 SER A N 1
ATOM 715 C CA . SER A 1 88 ? 3.358 -8.582 -7.374 1.00 98.19 88 SER A CA 1
ATOM 716 C C . SER A 1 88 ? 3.407 -9.751 -6.395 1.00 98.19 88 SER A C 1
ATOM 718 O O . SER A 1 88 ? 2.376 -10.360 -6.159 1.00 98.19 88 SER A O 1
ATOM 720 N N . ASN A 1 89 ? 4.571 -10.025 -5.801 1.00 97.56 89 ASN A N 1
ATOM 721 C CA . ASN A 1 89 ? 4.746 -11.158 -4.892 1.00 97.56 89 ASN A CA 1
ATOM 722 C C . ASN A 1 89 ? 3.962 -10.921 -3.601 1.00 97.56 89 ASN A C 1
ATOM 724 O O . ASN A 1 89 ? 3.186 -11.767 -3.191 1.00 97.56 89 ASN A O 1
ATOM 728 N N . GLU A 1 90 ? 4.075 -9.718 -3.038 1.00 97.12 90 GLU A N 1
ATOM 729 C CA . GLU A 1 90 ? 3.309 -9.339 -1.848 1.00 97.12 90 GLU A CA 1
ATOM 730 C C . GLU A 1 90 ? 1.793 -9.396 -2.082 1.00 97.12 90 GLU A C 1
ATOM 732 O O . GLU A 1 90 ? 1.046 -9.675 -1.156 1.00 97.12 90 GLU A O 1
ATOM 737 N N . ILE A 1 91 ? 1.321 -9.114 -3.302 1.00 98.38 91 ILE A N 1
ATOM 738 C CA . ILE A 1 91 ? -0.093 -9.288 -3.650 1.00 98.38 91 ILE A CA 1
ATOM 739 C C . ILE A 1 91 ? -0.431 -10.777 -3.758 1.00 98.38 91 ILE A C 1
ATOM 741 O O . ILE A 1 91 ? -1.448 -11.202 -3.219 1.00 98.38 91 ILE A O 1
ATOM 745 N N . ASP A 1 92 ? 0.379 -11.564 -4.465 1.00 98.25 92 ASP A N 1
ATOM 746 C CA . ASP A 1 92 ? 0.134 -12.989 -4.715 1.00 98.25 92 ASP A CA 1
ATOM 747 C C . ASP A 1 92 ? 0.164 -13.833 -3.427 1.00 98.25 92 ASP A C 1
ATOM 749 O O . ASP A 1 92 ? -0.617 -14.776 -3.312 1.00 98.25 92 ASP A O 1
ATOM 753 N N . ASP A 1 93 ? 0.969 -13.441 -2.436 1.00 96.50 93 ASP A N 1
ATOM 754 C CA . ASP A 1 93 ? 1.094 -14.113 -1.134 1.00 96.50 93 ASP A CA 1
ATOM 755 C C . ASP A 1 93 ? -0.090 -13.844 -0.185 1.00 96.50 93 ASP A C 1
ATOM 757 O O . ASP A 1 93 ? -0.154 -14.394 0.916 1.00 96.50 93 ASP A O 1
ATOM 761 N N . GLN A 1 94 ? -1.039 -12.994 -0.585 1.00 96.75 94 GLN A N 1
ATOM 762 C CA . GLN A 1 94 ? -2.165 -12.579 0.247 1.00 96.75 94 GLN A CA 1
ATOM 763 C C . GLN A 1 94 ? -3.502 -13.043 -0.335 1.00 96.75 94 GLN A C 1
ATOM 765 O O . GLN A 1 94 ? -3.777 -12.920 -1.537 1.00 96.75 94 GLN A O 1
ATOM 770 N N . ALA A 1 95 ? -4.380 -13.521 0.549 1.00 96.56 95 ALA A N 1
ATOM 771 C CA . ALA A 1 95 ? -5.726 -13.952 0.176 1.00 96.56 95 ALA A CA 1
ATOM 772 C C . ALA A 1 95 ? -6.583 -12.782 -0.342 1.00 96.56 95 ALA A C 1
ATOM 774 O O . ALA A 1 95 ? -7.305 -12.946 -1.325 1.00 96.56 95 ALA A O 1
ATOM 775 N N . GLY A 1 96 ? -6.449 -11.600 0.272 1.00 97.69 96 GLY A N 1
ATOM 776 C CA . GLY A 1 96 ? -7.319 -10.447 0.035 1.00 97.69 96 GLY A CA 1
ATOM 777 C C . GLY A 1 96 ? -8.593 -10.491 0.883 1.00 97.69 96 GLY A C 1
ATOM 778 O O . GLY A 1 96 ? -8.675 -11.217 1.872 1.00 97.69 96 GLY A O 1
ATOM 779 N N . GLY A 1 97 ? -9.595 -9.713 0.480 1.00 98.38 97 GLY A N 1
ATOM 780 C CA . GLY A 1 97 ? -10.924 -9.683 1.084 1.00 98.38 97 GLY A CA 1
ATOM 781 C C . GLY A 1 97 ? -11.367 -8.282 1.517 1.00 98.38 97 GLY A C 1
ATOM 782 O O . GLY A 1 97 ? -10.614 -7.317 1.374 1.00 98.38 97 GLY A O 1
ATOM 783 N N . PRO A 1 98 ? -12.575 -8.159 2.095 1.00 98.25 98 PRO A N 1
ATOM 784 C CA . PRO A 1 98 ? -13.191 -6.869 2.442 1.00 98.25 98 PRO A CA 1
ATOM 785 C C . PRO A 1 98 ? -12.431 -6.074 3.519 1.00 98.25 98 PRO A C 1
ATOM 787 O O . PRO A 1 98 ? -12.639 -4.870 3.692 1.00 98.25 98 PRO A O 1
ATOM 790 N N . HIS A 1 99 ? -11.540 -6.741 4.253 1.00 98.44 99 HIS A N 1
ATOM 791 C CA . HIS A 1 99 ? -10.696 -6.142 5.285 1.00 98.44 99 HIS A CA 1
ATOM 792 C C . HIS A 1 99 ? -9.285 -5.814 4.787 1.00 98.44 99 HIS A C 1
ATOM 794 O O . HIS A 1 99 ? -8.512 -5.209 5.520 1.00 98.44 99 HIS A O 1
ATOM 800 N N . THR A 1 100 ? -8.935 -6.165 3.551 1.00 98.62 100 THR A N 1
ATOM 801 C CA . THR A 1 100 ? -7.586 -5.977 3.013 1.00 98.62 100 THR A CA 1
ATOM 802 C C . THR A 1 100 ? -7.546 -4.800 2.046 1.00 98.62 100 THR A C 1
ATOM 804 O O . THR A 1 100 ? -8.378 -4.669 1.145 1.00 98.62 100 THR A O 1
ATOM 807 N N . VAL A 1 101 ? -6.542 -3.944 2.218 1.00 98.81 101 VAL A N 1
ATOM 808 C CA . VAL A 1 101 ? -6.282 -2.795 1.353 1.00 98.81 101 VAL A CA 1
ATOM 809 C C . VAL A 1 101 ? -4.853 -2.874 0.836 1.00 98.81 101 VAL A C 1
ATOM 811 O O . VAL A 1 101 ? -3.909 -2.836 1.619 1.00 98.81 101 VAL A O 1
ATOM 814 N N . PHE A 1 102 ? -4.684 -2.908 -0.483 1.00 98.75 102 PHE A N 1
ATOM 815 C CA . PHE A 1 102 ? -3.382 -2.716 -1.122 1.00 98.75 102 PHE A CA 1
ATOM 816 C C . PHE A 1 102 ? -3.258 -1.293 -1.637 1.00 98.75 102 PHE A C 1
ATOM 818 O O . PHE A 1 102 ? -4.123 -0.806 -2.361 1.00 98.75 102 PHE A O 1
ATOM 825 N N . ILE A 1 103 ? -2.154 -0.632 -1.311 1.00 98.56 103 ILE A N 1
ATOM 826 C CA . ILE A 1 103 ? -1.801 0.684 -1.832 1.00 98.56 103 ILE A CA 1
ATOM 827 C C . ILE A 1 103 ? -0.411 0.576 -2.428 1.00 98.56 103 ILE A C 1
ATOM 829 O O . ILE A 1 103 ? 0.533 0.179 -1.749 1.00 98.56 103 ILE A O 1
ATOM 833 N N . PHE A 1 104 ? -0.248 0.954 -3.687 1.00 97.94 104 PHE A N 1
ATOM 834 C CA . PHE A 1 104 ? 1.079 0.939 -4.281 1.00 97.94 104 PHE A CA 1
ATOM 835 C C . PHE A 1 104 ? 1.318 2.098 -5.225 1.00 97.94 104 PHE A C 1
ATOM 837 O O . PHE A 1 104 ? 0.399 2.676 -5.809 1.00 97.94 104 PHE A O 1
ATOM 844 N N . ASN A 1 105 ? 2.594 2.425 -5.386 1.00 95.75 105 ASN A N 1
ATOM 845 C CA . ASN A 1 105 ? 3.050 3.297 -6.448 1.00 95.75 105 ASN A CA 1
ATOM 846 C C . ASN A 1 105 ? 4.377 2.821 -7.024 1.00 95.75 105 ASN A C 1
ATOM 848 O O . ASN A 1 105 ? 5.184 2.157 -6.375 1.00 95.75 105 ASN A O 1
ATOM 852 N N . LEU A 1 106 ? 4.603 3.221 -8.269 1.00 91.25 106 LEU A N 1
ATOM 853 C CA . LEU A 1 106 ? 5.904 3.143 -8.904 1.00 91.25 106 LEU A CA 1
ATOM 854 C C . LEU A 1 106 ? 6.443 4.564 -8.987 1.00 91.25 106 LEU A C 1
ATOM 856 O O . LEU A 1 106 ? 5.791 5.465 -9.510 1.00 91.25 106 LEU A O 1
ATOM 860 N N . GLY A 1 107 ? 7.596 4.758 -8.365 1.00 82.31 107 GLY A N 1
ATOM 861 C CA . GLY A 1 107 ? 8.171 6.074 -8.153 1.00 82.31 107 GLY A CA 1
ATOM 862 C C . GLY A 1 107 ? 9.124 6.539 -9.244 1.00 82.31 107 GLY A C 1
ATOM 863 O O . GLY A 1 107 ? 9.337 5.844 -10.242 1.00 82.31 107 GLY A O 1
ATOM 864 N N . PRO A 1 108 ? 9.833 7.654 -8.994 1.00 86.44 108 PRO A N 1
ATOM 865 C CA . PRO A 1 108 ? 10.888 8.153 -9.873 1.00 86.44 108 PRO A CA 1
ATOM 866 C C . PRO A 1 108 ? 12.092 7.202 -9.993 1.00 86.44 108 PRO A C 1
ATOM 868 O O . PRO A 1 108 ? 13.037 7.483 -10.715 1.00 86.44 108 PRO A O 1
ATOM 871 N N . HIS A 1 109 ? 12.107 6.059 -9.301 1.00 91.12 109 HIS A N 1
ATOM 872 C CA . HIS A 1 109 ? 13.200 5.088 -9.423 1.00 91.12 109 HIS A CA 1
ATOM 873 C C . HIS A 1 109 ? 13.273 4.454 -10.819 1.00 91.12 109 HIS A C 1
ATOM 875 O O . HIS A 1 109 ? 14.324 3.947 -11.193 1.00 91.12 109 HIS A O 1
ATOM 881 N N . PHE A 1 110 ? 12.178 4.514 -11.581 1.00 93.06 110 PHE A N 1
ATOM 882 C CA . PHE A 1 110 ? 12.108 4.015 -12.951 1.00 93.06 110 PHE A CA 1
ATOM 883 C C . PHE A 1 110 ? 12.434 5.075 -14.011 1.00 93.06 110 PHE A C 1
ATOM 885 O O . PHE A 1 110 ? 12.621 4.707 -15.162 1.00 93.06 110 PHE A O 1
ATOM 892 N N . THR A 1 111 ? 12.544 6.368 -13.670 1.00 90.62 111 THR A N 1
ATOM 893 C CA . THR A 1 111 ? 12.761 7.429 -14.683 1.00 90.62 111 THR A CA 1
ATOM 894 C C . THR A 1 111 ? 14.150 7.394 -15.313 1.00 90.62 111 THR A C 1
ATOM 896 O O . THR A 1 111 ? 14.362 7.994 -16.359 1.00 90.62 111 THR A O 1
ATOM 899 N N . THR A 1 112 ? 15.094 6.689 -14.689 1.00 90.06 112 THR A N 1
ATOM 900 C CA . THR A 1 112 ? 16.446 6.457 -15.215 1.00 90.06 112 THR A CA 1
ATOM 901 C C . THR A 1 112 ? 16.614 5.050 -15.794 1.00 90.06 112 THR A C 1
ATOM 903 O O . THR A 1 112 ? 17.744 4.620 -16.005 1.00 90.06 112 THR A O 1
ATOM 906 N N . TYR A 1 113 ? 15.521 4.303 -15.974 1.00 93.00 113 TYR A N 1
ATOM 907 C CA . TYR A 1 113 ? 15.527 2.950 -16.527 1.00 93.00 113 TYR A CA 1
ATOM 908 C C . TYR A 1 113 ? 14.827 2.923 -17.890 1.00 93.00 113 TYR A C 1
ATOM 910 O O . TYR A 1 113 ? 13.938 3.740 -18.138 1.00 93.00 113 TYR A O 1
ATOM 918 N N . PRO A 1 114 ? 15.198 1.975 -18.766 1.00 95.06 114 PRO A N 1
ATOM 919 C CA . PRO A 1 114 ? 14.493 1.730 -20.017 1.00 95.06 114 PRO A CA 1
ATOM 920 C C . PRO A 1 114 ? 12.973 1.550 -19.838 1.00 95.06 114 PRO A C 1
ATOM 922 O O . PRO A 1 114 ? 12.494 0.980 -18.851 1.00 95.06 114 PRO A O 1
ATOM 925 N N . LEU A 1 115 ? 12.197 2.055 -20.802 1.00 93.88 115 LEU A N 1
ATOM 926 C CA . LEU A 1 115 ? 10.730 2.049 -20.749 1.00 93.88 115 LEU A CA 1
ATOM 927 C C . LEU A 1 115 ? 10.142 0.630 -20.763 1.00 93.88 115 LEU A C 1
ATOM 929 O O . LEU A 1 115 ? 9.120 0.368 -20.125 1.00 93.88 115 LEU A O 1
ATOM 933 N N . ASP A 1 116 ? 10.781 -0.293 -21.470 1.00 96.12 116 ASP A N 1
ATOM 934 C CA . ASP A 1 116 ? 10.433 -1.714 -21.491 1.00 96.12 116 ASP A CA 1
ATOM 935 C C . ASP A 1 116 ? 10.539 -2.337 -20.090 1.00 96.12 116 ASP A C 1
ATOM 937 O O . ASP A 1 116 ? 9.630 -3.052 -19.666 1.00 96.12 116 ASP A O 1
ATOM 941 N N . PHE A 1 117 ? 11.565 -1.985 -19.309 1.00 94.50 117 PHE A N 1
ATOM 942 C CA . PHE A 1 117 ? 11.717 -2.429 -17.923 1.00 94.50 117 PHE A CA 1
ATOM 943 C C . PHE A 1 117 ? 10.525 -1.992 -17.058 1.00 94.50 117 PHE A C 1
ATOM 945 O O . PHE A 1 117 ? 9.941 -2.797 -16.323 1.00 94.50 117 PHE A O 1
ATOM 952 N N . TYR A 1 118 ? 10.132 -0.718 -17.161 1.00 95.00 118 TYR A N 1
ATOM 953 C CA . TYR A 1 118 ? 8.945 -0.198 -16.480 1.00 95.00 118 TYR A CA 1
ATOM 954 C C . TYR A 1 118 ? 7.668 -0.908 -16.951 1.00 95.00 118 TYR A C 1
ATOM 956 O O . TYR A 1 118 ? 6.852 -1.333 -16.130 1.00 95.00 118 TYR A O 1
ATOM 964 N N . THR A 1 119 ? 7.526 -1.114 -18.260 1.00 96.50 119 THR A N 1
ATOM 965 C CA . THR A 1 119 ? 6.372 -1.793 -18.863 1.00 96.50 119 THR A CA 1
ATOM 966 C C . THR A 1 119 ? 6.231 -3.220 -18.337 1.00 96.50 119 THR A C 1
ATOM 968 O O . THR A 1 119 ? 5.159 -3.604 -17.867 1.00 96.50 119 THR A O 1
ATOM 971 N N . HIS A 1 120 ? 7.318 -3.995 -18.307 1.00 96.88 120 HIS A N 1
ATOM 972 C CA . HIS A 1 120 ? 7.319 -5.340 -17.734 1.00 96.88 120 HIS A CA 1
ATOM 973 C C . HIS A 1 120 ? 6.937 -5.341 -16.251 1.00 96.88 120 HIS A C 1
ATOM 975 O O . HIS A 1 120 ? 6.179 -6.215 -15.816 1.00 96.88 120 HIS A O 1
ATOM 981 N N . ARG A 1 121 ? 7.412 -4.360 -15.470 1.00 96.31 121 ARG A N 1
ATOM 982 C CA . ARG A 1 121 ? 7.032 -4.225 -14.057 1.00 96.31 121 ARG A CA 1
ATOM 983 C C . ARG A 1 121 ? 5.532 -3.991 -13.903 1.00 96.31 121 ARG A C 1
ATOM 985 O O . ARG A 1 121 ? 4.891 -4.705 -13.134 1.00 96.31 121 ARG A O 1
ATOM 992 N N . VAL A 1 122 ? 4.973 -3.032 -14.636 1.00 96.88 122 VAL A N 1
ATOM 993 C CA . VAL A 1 122 ? 3.541 -2.704 -14.572 1.00 96.88 122 VAL A CA 1
ATOM 994 C C . VAL A 1 122 ? 2.683 -3.887 -15.017 1.00 96.88 122 VAL A C 1
ATOM 996 O O . VAL A 1 122 ? 1.697 -4.198 -14.354 1.00 96.88 122 VAL A O 1
ATOM 999 N N . LEU A 1 123 ? 3.067 -4.598 -16.081 1.00 98.44 123 LEU A N 1
ATOM 1000 C CA . LEU A 1 123 ? 2.329 -5.769 -16.564 1.00 98.44 123 LEU A CA 1
ATOM 1001 C C . LEU A 1 123 ? 2.278 -6.901 -15.528 1.00 98.44 123 LEU A C 1
ATOM 1003 O O . LEU A 1 123 ? 1.227 -7.521 -15.356 1.00 98.44 123 LEU A O 1
ATOM 1007 N N . ARG A 1 124 ? 3.376 -7.148 -14.800 1.00 98.38 124 ARG A N 1
ATOM 1008 C CA . ARG A 1 124 ? 3.397 -8.136 -13.708 1.00 98.38 124 ARG A CA 1
ATOM 1009 C C . ARG A 1 124 ? 2.490 -7.731 -12.549 1.00 98.38 124 ARG A C 1
ATOM 1011 O O . ARG A 1 124 ? 1.716 -8.557 -12.080 1.00 98.38 124 ARG A O 1
ATOM 1018 N N . ILE A 1 125 ? 2.531 -6.463 -12.136 1.00 98.50 125 ILE A N 1
ATOM 1019 C CA . ILE A 1 125 ? 1.645 -5.948 -11.079 1.00 98.50 125 ILE A CA 1
ATOM 1020 C C . ILE A 1 125 ? 0.182 -6.041 -11.516 1.00 98.50 125 ILE A C 1
ATOM 1022 O O . ILE A 1 125 ? -0.651 -6.522 -10.757 1.00 98.50 125 ILE A O 1
ATOM 1026 N N . ARG A 1 126 ? -0.135 -5.655 -12.759 1.00 98.69 126 ARG A N 1
ATOM 1027 C CA . ARG A 1 126 ? -1.487 -5.778 -13.317 1.00 98.69 126 ARG A CA 1
ATOM 1028 C C . ARG A 1 126 ? -1.985 -7.220 -13.255 1.00 98.69 126 ARG A C 1
ATOM 1030 O O . ARG A 1 126 ? -3.121 -7.435 -12.853 1.00 98.69 126 ARG A O 1
ATOM 1037 N N . LYS A 1 127 ? -1.154 -8.200 -13.628 1.00 98.81 127 LYS A N 1
ATOM 1038 C CA . LYS A 1 127 ? -1.519 -9.622 -13.544 1.00 98.81 127 LYS A CA 1
ATOM 1039 C C . LYS A 1 127 ? -1.850 -10.037 -12.104 1.00 98.81 127 LYS A C 1
ATOM 1041 O O . LYS A 1 127 ? -2.887 -10.660 -11.904 1.00 98.81 127 LYS A O 1
ATOM 1046 N N . ALA A 1 128 ? -1.021 -9.653 -11.133 1.00 98.81 128 ALA A N 1
ATOM 1047 C CA . ALA A 1 128 ? -1.243 -9.960 -9.717 1.00 98.81 128 ALA A CA 1
ATOM 1048 C C . ALA A 1 128 ? -2.537 -9.317 -9.182 1.00 98.81 128 ALA A C 1
ATOM 1050 O O . ALA A 1 128 ? -3.347 -9.985 -8.549 1.00 98.81 128 ALA A O 1
ATOM 1051 N N . VAL A 1 129 ? -2.794 -8.046 -9.517 1.00 98.81 129 VAL A N 1
ATOM 1052 C CA . VAL A 1 129 ? -4.036 -7.345 -9.140 1.00 98.81 129 VAL A CA 1
ATOM 1053 C C . VAL A 1 129 ? -5.269 -8.013 -9.751 1.00 98.81 129 VAL A C 1
ATOM 1055 O O . VAL A 1 129 ? -6.264 -8.201 -9.059 1.00 98.81 129 VAL A O 1
ATOM 1058 N N . LEU A 1 130 ? -5.223 -8.399 -11.029 1.00 98.81 130 LEU A N 1
ATOM 1059 C CA . LEU A 1 130 ? -6.342 -9.099 -11.667 1.00 98.81 130 LEU A CA 1
ATOM 1060 C C . LEU A 1 130 ? -6.601 -10.459 -11.009 1.00 98.81 130 LEU A C 1
ATOM 1062 O O . LEU A 1 130 ? -7.750 -10.785 -10.731 1.00 98.81 130 LEU A O 1
ATOM 1066 N N . ALA A 1 131 ? -5.546 -11.220 -10.707 1.00 98.75 131 ALA A N 1
ATOM 1067 C CA . ALA A 1 131 ? -5.670 -12.488 -9.995 1.00 98.75 131 ALA A CA 1
ATOM 1068 C C . ALA A 1 131 ? -6.223 -12.301 -8.570 1.00 98.75 131 ALA A C 1
ATOM 1070 O O . ALA A 1 131 ? -7.016 -13.123 -8.116 1.00 98.75 131 ALA A O 1
ATOM 1071 N N . LEU A 1 132 ? -5.834 -11.224 -7.877 1.00 98.81 132 LEU A N 1
ATOM 1072 C CA . LEU A 1 132 ? -6.352 -10.851 -6.558 1.00 98.81 132 LEU A CA 1
ATOM 1073 C C . LEU A 1 132 ? -7.847 -10.546 -6.609 1.00 98.81 132 LEU A C 1
ATOM 1075 O O . LEU A 1 132 ? -8.613 -11.111 -5.839 1.00 98.81 132 LEU A O 1
ATOM 1079 N N . LEU A 1 133 ? -8.276 -9.694 -7.534 1.00 98.75 133 LEU A N 1
ATOM 1080 C CA . LEU A 1 133 ? -9.685 -9.315 -7.641 1.00 98.75 133 LEU A CA 1
ATOM 1081 C C . LEU A 1 133 ? -10.557 -10.456 -8.177 1.00 98.75 133 LEU A C 1
ATOM 1083 O O . LEU A 1 133 ? -11.743 -10.511 -7.872 1.00 98.75 133 LEU A O 1
ATOM 1087 N N . GLN A 1 134 ? -9.978 -11.402 -8.920 1.00 98.56 134 GLN A N 1
ATOM 1088 C CA . GLN A 1 134 ? -10.670 -12.630 -9.304 1.00 98.56 134 GLN A CA 1
ATOM 1089 C C . GLN A 1 134 ? -10.926 -13.551 -8.100 1.00 98.56 134 GLN A C 1
ATOM 1091 O O . GLN A 1 134 ? -11.995 -14.152 -8.024 1.00 98.56 134 GLN A O 1
ATOM 1096 N N . ARG A 1 135 ? -9.965 -13.681 -7.171 1.00 98.25 135 ARG A N 1
ATOM 1097 C CA . ARG A 1 135 ? -10.109 -14.547 -5.982 1.00 98.25 135 ARG A CA 1
ATOM 1098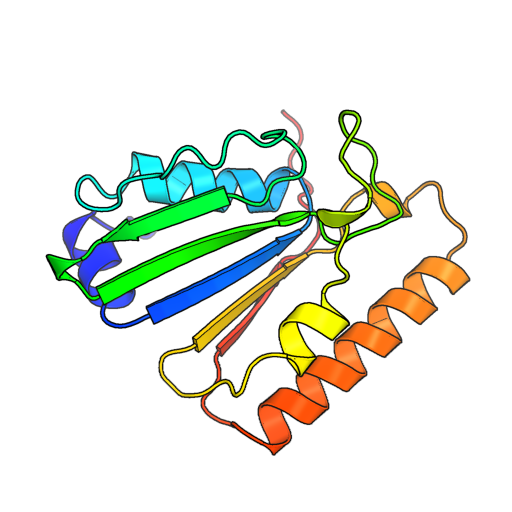 C C . ARG A 1 135 ? -10.832 -13.874 -4.811 1.00 98.25 135 ARG A C 1
ATOM 1100 O O . ARG A 1 135 ? -11.495 -14.558 -4.042 1.00 98.25 135 ARG A O 1
ATOM 1107 N N . ALA A 1 136 ? -10.707 -12.557 -4.677 1.00 98.62 136 ALA A N 1
ATOM 1108 C CA . ALA A 1 136 ? -11.244 -11.764 -3.577 1.00 98.62 136 ALA A CA 1
ATOM 1109 C C . ALA A 1 136 ? -11.739 -10.398 -4.102 1.00 98.62 136 ALA A C 1
ATOM 1111 O O . ALA A 1 136 ? -11.041 -9.387 -3.950 1.00 98.62 136 ALA A O 1
ATOM 1112 N N . PRO A 1 137 ? -12.927 -10.354 -4.734 1.00 98.56 137 PRO A N 1
ATOM 1113 C CA . PRO A 1 137 ? -13.429 -9.168 -5.436 1.00 98.56 137 PRO A CA 1
ATOM 1114 C C . PRO A 1 137 ? -13.672 -7.958 -4.526 1.00 98.56 137 PRO A C 1
ATOM 1116 O O . PRO A 1 137 ? -13.573 -6.827 -4.992 1.00 98.56 137 PRO A O 1
ATOM 1119 N N . ASP A 1 138 ? -13.910 -8.180 -3.231 1.00 98.50 138 ASP A N 1
ATOM 1120 C CA . ASP A 1 138 ? -14.122 -7.111 -2.246 1.00 98.50 138 ASP A CA 1
ATOM 1121 C C . ASP A 1 138 ? -12.812 -6.475 -1.737 1.00 98.50 138 ASP A C 1
ATOM 1123 O O . ASP A 1 138 ? -12.835 -5.593 -0.876 1.00 98.50 138 ASP A O 1
ATOM 1127 N N . THR A 1 139 ? -11.652 -6.907 -2.247 1.00 98.81 139 THR A N 1
ATOM 1128 C CA . THR A 1 139 ? -10.361 -6.310 -1.877 1.00 98.81 139 THR A CA 1
ATOM 1129 C C . THR A 1 139 ? -10.244 -4.895 -2.424 1.00 98.81 139 THR A C 1
ATOM 1131 O O . THR A 1 139 ? -10.416 -4.655 -3.619 1.00 98.81 139 THR A O 1
ATOM 1134 N N . THR A 1 140 ? -9.851 -3.945 -1.577 1.00 98.75 140 THR A N 1
ATOM 1135 C CA . THR A 1 140 ? -9.595 -2.575 -2.037 1.00 98.75 140 THR A CA 1
ATOM 1136 C C . THR A 1 140 ? -8.171 -2.448 -2.574 1.00 98.75 140 THR A C 1
ATOM 1138 O O . THR A 1 140 ? -7.206 -2.759 -1.877 1.00 98.75 140 THR A O 1
ATOM 1141 N N . VAL A 1 141 ? -8.019 -1.937 -3.799 1.00 98.69 141 VAL A N 1
ATOM 1142 C CA . VAL A 1 141 ? -6.712 -1.653 -4.414 1.00 98.69 141 VAL A CA 1
ATOM 1143 C C . VAL A 1 141 ? -6.628 -0.180 -4.803 1.00 98.69 141 VAL A C 1
ATOM 1145 O O . VAL A 1 141 ? -7.452 0.322 -5.565 1.00 98.69 141 VAL A O 1
ATOM 1148 N N . ILE A 1 142 ? -5.609 0.517 -4.303 1.00 98.50 142 ILE A N 1
ATOM 1149 C CA . ILE A 1 142 ? -5.356 1.936 -4.555 1.00 98.50 142 ILE A CA 1
ATOM 1150 C C . ILE A 1 142 ? -4.031 2.079 -5.302 1.00 98.50 142 ILE A C 1
ATOM 1152 O O . ILE A 1 142 ? -2.959 1.757 -4.787 1.00 98.50 142 ILE A O 1
ATOM 1156 N N . ILE A 1 143 ? -4.101 2.625 -6.514 1.00 97.38 143 ILE A N 1
ATOM 1157 C CA . ILE A 1 143 ? -2.924 2.932 -7.326 1.00 97.38 143 ILE A CA 1
ATOM 1158 C C . ILE A 1 143 ? -2.622 4.417 -7.178 1.00 97.38 143 ILE A C 1
ATOM 1160 O O . ILE A 1 143 ? -3.362 5.270 -7.669 1.00 97.38 143 ILE A O 1
ATOM 1164 N N . LYS A 1 144 ? -1.522 4.736 -6.500 1.00 94.69 144 LYS A N 1
ATOM 1165 C CA . LYS A 1 144 ? -1.058 6.112 -6.350 1.00 94.69 144 LYS A CA 1
ATOM 1166 C C . LYS A 1 144 ? -0.125 6.463 -7.511 1.00 94.69 144 LYS A C 1
ATOM 1168 O O . LYS A 1 144 ? 0.858 5.773 -7.771 1.00 94.69 144 LYS A O 1
ATOM 1173 N N . THR A 1 145 ? -0.407 7.569 -8.191 1.00 90.00 145 THR A N 1
ATOM 1174 C CA . THR A 1 145 ? 0.456 8.105 -9.250 1.00 90.00 145 THR A CA 1
ATOM 1175 C C . THR A 1 145 ? 1.691 8.813 -8.676 1.00 90.00 145 THR A C 1
ATOM 1177 O O . THR A 1 145 ? 1.824 9.045 -7.462 1.00 90.00 145 THR A O 1
ATOM 1180 N N . VAL A 1 146 ? 2.645 9.120 -9.558 1.00 85.31 146 VAL A N 1
ATOM 1181 C CA . VAL A 1 146 ? 3.863 9.857 -9.204 1.00 85.31 146 VAL A CA 1
ATOM 1182 C C . VAL A 1 146 ? 3.483 11.224 -8.638 1.00 85.31 146 VAL A C 1
ATOM 1184 O O . VAL A 1 146 ? 2.617 11.912 -9.171 1.00 85.31 146 VAL A O 1
ATOM 1187 N N . ASN A 1 147 ? 4.131 11.612 -7.539 1.00 80.50 147 ASN A N 1
ATOM 1188 C CA . ASN A 1 147 ? 3.948 12.947 -6.984 1.00 80.50 147 ASN A CA 1
ATOM 1189 C C . ASN A 1 147 ? 4.593 13.986 -7.918 1.00 80.50 147 ASN A C 1
ATOM 1191 O O . ASN A 1 147 ? 5.777 13.863 -8.225 1.00 80.50 147 ASN A O 1
ATOM 1195 N N . THR A 1 148 ? 3.834 14.996 -8.342 1.00 74.75 148 THR A N 1
ATOM 1196 C CA . THR A 1 148 ? 4.298 16.083 -9.224 1.00 74.75 148 THR A CA 1
ATOM 1197 C C . THR A 1 148 ? 4.572 17.393 -8.479 1.00 74.75 148 THR A C 1
ATOM 1199 O O . THR A 1 148 ? 4.966 18.377 -9.101 1.00 74.75 148 THR A O 1
ATOM 1202 N N . GLY A 1 149 ? 4.369 17.430 -7.158 1.00 65.06 149 GLY A N 1
ATOM 1203 C CA . GLY A 1 149 ? 4.635 18.620 -6.353 1.00 65.06 149 GLY A CA 1
ATOM 1204 C C . GLY A 1 149 ? 6.131 18.923 -6.248 1.00 65.06 149 GLY A C 1
ATOM 1205 O O . GLY A 1 149 ? 6.910 18.068 -5.824 1.00 65.06 149 GLY A O 1
ATOM 1206 N N . TYR A 1 150 ? 6.518 20.149 -6.596 1.00 53.09 150 TYR A N 1
ATOM 1207 C CA . TYR A 1 150 ? 7.805 20.722 -6.204 1.00 53.09 150 TYR A CA 1
ATOM 1208 C C . TYR A 1 150 ? 7.739 21.165 -4.734 1.00 53.09 150 TYR A C 1
ATOM 1210 O O . TYR A 1 150 ? 6.692 21.621 -4.272 1.00 53.09 150 TYR A O 1
ATOM 1218 N N . LYS A 1 151 ? 8.838 20.974 -3.999 1.00 49.06 151 LYS A N 1
ATOM 1219 C CA . LYS A 1 151 ? 9.037 21.611 -2.691 1.00 49.06 151 LYS A CA 1
ATOM 1220 C C . LYS A 1 151 ? 9.423 23.068 -2.876 1.00 49.06 151 LYS A C 1
ATOM 1222 O O . LYS A 1 151 ? 10.187 23.324 -3.832 1.00 49.06 151 LYS A O 1
#

Organism: Cirrhinus mrigala (NCBI:txid683832)

InterPro domains:
  IPR057106 NXPE, C-terminal [PF24536] (5-149)